Protein AF-A0A9D5VUE2-F1 (afdb_monomer)

Mean predicted aligned error: 7.18 Å

Solvent-accessible surface area (backbone atoms only — not comparable to full-atom values): 4962 Å² total; per-residue (Å²): 122,74,68,66,61,52,54,57,50,51,60,73,71,47,56,67,70,30,76,45,82,47,73,50,47,30,15,59,70,42,76,52,89,92,80,54,61,32,35,9,92,73,53,39,62,65,61,54,58,82,44,44,78,77,48,75,50,60,89,85,48,74,82,67,40,40,78,77,48,78,45,68,38,36,36,36,30,31,38,74,59,78,131

pLDDT: mean 78.67, std 13.54, range [39.19, 94.0]

Sequence (83 aa):
MATFKKIKVVVGILKPNGYLFLQIPCGLDYICWNSHRIYGPIRLPLLIKGWEVVDVLGPVSLMEDFTKKQFEPIFILKNIHEF

Foldseek 3Di:
DPLLVVLVVVLVVADAFGKDWDWFKAAAFDDDPPDHTHDYPPRPCSNLPQWDFPDKAWPDDNVVRNHPDITIIITITTHNDDD

Radius of gyration: 13.14 Å; Cα contacts (8 Å, |Δi|>4): 138; chains: 1; bounding box: 23×28×37 Å

Nearest PDB structures (foldseek):
  4dq0-assembly4_D  TM=5.712E-01  e=1.330E-01  Escherichia coli O157:H7 str. Sakai
  4dq0-assembly1_A  TM=5.275E-01  e=7.622E-02  Escherichia coli O157:H7 str. Sakai
  8har-assembly1_B  TM=6.326E-01  e=2.973E-01  Streptomyces sp. KO-3988
  2xva-assembly3_C  TM=5.461E-01  e=1.812E-01  Escherichia coli str. K-12 substr. MG1655
  6mro-assembly1_A  TM=6.288E-01  e=8.002E-01  Methanosarcina acetivorans C2A

Structure (mmCIF, N/CA/C/O backbone):
data_AF-A0A9D5VUE2-F1
#
_entry.id   AF-A0A9D5VUE2-F1
#
loop_
_atom_site.group_PDB
_atom_site.id
_atom_site.type_symbol
_atom_site.label_atom_id
_atom_site.label_alt_id
_atom_site.label_comp_id
_atom_site.label_asym_id
_atom_site.label_entity_id
_atom_site.label_seq_id
_atom_site.pdbx_PDB_ins_code
_atom_site.Cartn_x
_atom_site.Cartn_y
_atom_site.Cartn_z
_atom_site.occupancy
_atom_site.B_iso_or_equiv
_atom_site.auth_seq_id
_atom_site.auth_comp_id
_atom_site.auth_asym_id
_atom_site.auth_atom_id
_atom_site.pdbx_PDB_model_num
ATOM 1 N N . MET A 1 1 ? 9.387 12.123 2.460 1.00 42.78 1 MET A N 1
ATOM 2 C CA . MET A 1 1 ? 8.904 12.341 3.846 1.00 42.78 1 MET A CA 1
ATOM 3 C C . MET A 1 1 ? 7.428 12.775 3.958 1.00 42.78 1 MET A C 1
ATOM 5 O O . MET A 1 1 ? 6.788 12.384 4.921 1.00 42.78 1 MET A O 1
ATOM 9 N N . ALA A 1 2 ? 6.835 13.504 2.997 1.00 39.19 2 ALA A N 1
ATOM 10 C CA . ALA A 1 2 ? 5.484 14.084 3.156 1.00 39.19 2 ALA A CA 1
ATOM 11 C C . ALA A 1 2 ? 4.268 13.116 3.121 1.00 39.19 2 ALA A C 1
ATOM 13 O O . ALA A 1 2 ? 3.253 13.419 3.739 1.00 39.19 2 ALA A O 1
ATOM 14 N N . THR A 1 3 ? 4.329 11.958 2.443 1.00 49.44 3 THR A N 1
ATOM 15 C CA . THR A 1 3 ? 3.131 11.082 2.309 1.00 49.44 3 THR A CA 1
ATOM 16 C C . THR A 1 3 ? 2.922 10.147 3.500 1.00 49.44 3 THR A C 1
ATOM 18 O O . THR A 1 3 ? 1.789 9.957 3.924 1.00 49.44 3 THR A O 1
ATOM 21 N N . PHE A 1 4 ? 4.001 9.655 4.121 1.00 51.50 4 PHE A N 1
ATOM 22 C CA . PHE A 1 4 ? 3.912 8.829 5.335 1.00 51.50 4 PHE A CA 1
ATOM 23 C C . PHE A 1 4 ? 3.291 9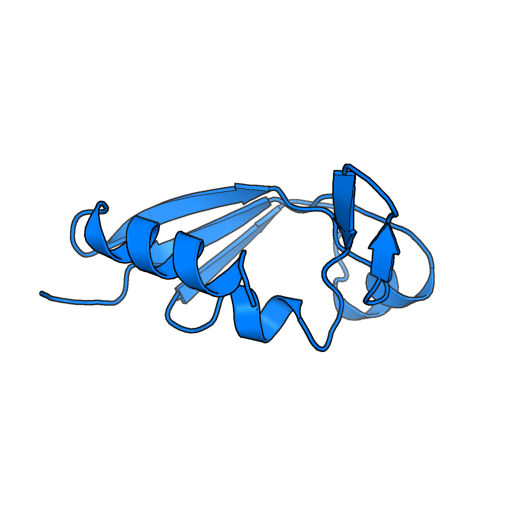.581 6.518 1.00 51.50 4 PHE A C 1
ATOM 25 O O . PHE A 1 4 ? 2.618 8.988 7.353 1.00 51.50 4 PHE A O 1
ATOM 32 N N . LYS A 1 5 ? 3.482 10.906 6.581 1.00 53.66 5 LYS A N 1
ATOM 33 C CA . LYS A 1 5 ? 2.885 11.737 7.631 1.00 53.66 5 LYS A CA 1
ATOM 34 C C . LYS A 1 5 ? 1.358 11.807 7.507 1.00 53.66 5 LYS A C 1
ATOM 36 O O . LYS A 1 5 ? 0.688 11.867 8.528 1.00 53.66 5 LYS A O 1
ATOM 41 N N . LYS A 1 6 ? 0.806 11.763 6.286 1.00 57.84 6 LYS A N 1
ATOM 42 C CA . LYS A 1 6 ? -0.641 11.903 6.047 1.00 57.84 6 LYS A CA 1
ATOM 43 C C . LYS A 1 6 ? -1.431 10.618 6.310 1.00 57.84 6 LYS A C 1
ATOM 45 O O . LYS A 1 6 ? -2.537 10.716 6.822 1.00 57.84 6 LYS A O 1
ATOM 50 N N . ILE A 1 7 ? -0.875 9.429 6.062 1.00 64.88 7 ILE A N 1
ATOM 51 C CA . ILE A 1 7 ? -1.610 8.180 6.347 1.00 64.88 7 ILE A CA 1
ATOM 52 C C . ILE A 1 7 ? -1.806 7.948 7.854 1.00 64.88 7 ILE A C 1
ATOM 54 O O . ILE A 1 7 ? -2.847 7.459 8.273 1.00 64.88 7 ILE A O 1
ATOM 58 N N . LYS A 1 8 ? -0.865 8.421 8.685 1.00 64.81 8 LYS A N 1
ATOM 59 C CA . LYS A 1 8 ? -1.024 8.442 10.148 1.00 64.81 8 LYS A CA 1
ATOM 60 C C . LYS A 1 8 ? -2.152 9.366 10.619 1.00 64.81 8 LYS A C 1
ATOM 62 O O . LYS A 1 8 ? -2.749 9.107 11.653 1.00 64.81 8 LYS A O 1
ATOM 67 N N . VAL A 1 9 ? -2.458 10.423 9.864 1.00 64.69 9 VAL A N 1
ATOM 68 C CA . VAL A 1 9 ? -3.611 11.290 10.158 1.00 64.69 9 VAL A CA 1
ATOM 69 C C . VAL A 1 9 ? -4.917 10.546 9.881 1.00 64.69 9 VAL A C 1
ATOM 71 O O . VAL A 1 9 ? -5.856 10.674 10.655 1.00 64.69 9 VAL A O 1
ATOM 74 N N . VAL A 1 10 ? -4.965 9.720 8.831 1.00 69.56 10 VAL A N 1
ATOM 75 C CA . VAL A 1 10 ? -6.150 8.912 8.499 1.00 69.56 10 VAL A CA 1
ATOM 76 C C . VAL A 1 10 ? -6.452 7.883 9.593 1.00 69.56 10 VAL A C 1
ATOM 78 O O . VAL A 1 10 ? -7.613 7.738 9.966 1.00 69.56 10 VAL A O 1
ATOM 81 N N . VAL A 1 11 ? -5.422 7.256 10.180 1.00 68.44 11 VAL A N 1
ATOM 82 C CA . VAL A 1 11 ? -5.572 6.406 11.383 1.00 68.44 11 VAL A CA 1
ATOM 83 C C . VAL A 1 11 ? -6.270 7.170 12.513 1.00 68.44 11 VAL A C 1
ATOM 85 O O . VAL A 1 11 ? -7.180 6.639 13.133 1.00 68.44 11 VAL A O 1
ATOM 88 N N . GLY A 1 12 ? -5.878 8.427 12.745 1.00 68.69 12 GLY A N 1
ATOM 89 C CA . GLY A 1 12 ? -6.443 9.287 13.789 1.00 68.69 12 GLY A CA 1
ATOM 90 C C . GLY A 1 12 ? -7.908 9.694 13.579 1.00 68.69 12 GLY A C 1
ATOM 91 O O . GLY A 1 12 ? -8.576 10.067 14.537 1.00 68.69 12 GLY A O 1
ATOM 92 N N . ILE A 1 13 ? -8.404 9.657 12.338 1.00 79.81 13 ILE A N 1
ATOM 93 C CA . ILE A 1 13 ? -9.776 10.063 11.981 1.00 79.81 13 ILE A CA 1
ATOM 94 C C . ILE A 1 13 ? -10.735 8.865 12.000 1.00 79.81 13 ILE A C 1
ATOM 96 O O . ILE A 1 13 ? -11.929 9.020 12.260 1.00 79.81 13 ILE A O 1
ATOM 100 N N . LEU A 1 14 ? -10.235 7.666 11.698 1.00 82.94 14 LEU A N 1
ATOM 101 C CA . LEU A 1 14 ? -11.053 6.460 11.641 1.00 82.94 14 LEU A CA 1
ATOM 102 C C . LEU A 1 14 ? -11.353 5.928 13.039 1.00 82.94 14 LEU A C 1
ATOM 104 O O . LEU A 1 14 ? -10.479 5.850 13.898 1.00 82.94 14 LEU A O 1
ATOM 108 N N . LYS A 1 15 ? -12.597 5.483 13.237 1.00 84.00 15 LYS A N 1
ATOM 109 C CA . LYS A 1 15 ? -12.979 4.729 14.436 1.00 84.00 15 LYS A CA 1
ATOM 110 C C . LYS A 1 15 ? -12.108 3.466 14.568 1.00 84.00 15 LYS A C 1
ATOM 112 O O . LYS A 1 15 ? -11.654 2.942 13.541 1.00 84.00 15 LYS A O 1
ATOM 117 N N . PRO A 1 16 ? -11.915 2.940 15.792 1.00 83.62 16 PRO A N 1
ATO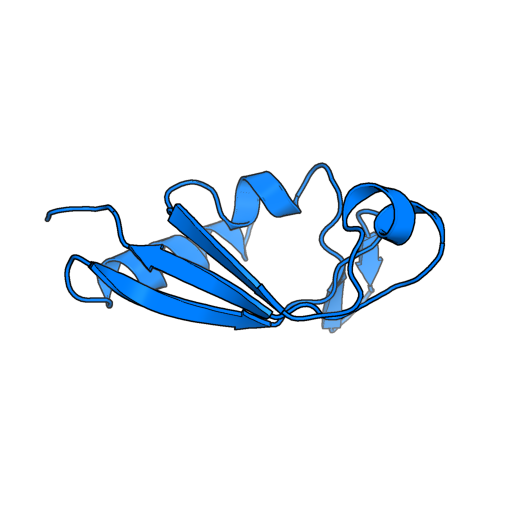M 118 C CA . PRO A 1 16 ? -11.324 1.618 15.985 1.00 83.62 16 PRO A CA 1
ATOM 119 C C . PRO A 1 16 ? -12.024 0.581 15.102 1.00 83.62 16 PRO A C 1
ATOM 121 O O . PRO A 1 16 ? -13.247 0.631 14.947 1.00 83.62 16 PRO A O 1
ATOM 124 N N . ASN A 1 17 ? -11.259 -0.332 14.498 1.00 87.19 17 ASN A N 1
ATOM 125 C CA . ASN A 1 17 ? -11.745 -1.323 13.529 1.00 87.19 17 ASN A CA 1
ATOM 126 C C . ASN A 1 17 ? -12.353 -0.745 12.234 1.00 87.19 17 ASN A C 1
ATOM 128 O O . ASN A 1 17 ? -12.962 -1.484 11.461 1.00 87.19 17 ASN A O 1
ATOM 132 N N . GLY A 1 18 ? -12.196 0.556 11.976 1.00 88.88 18 GLY A N 1
ATOM 133 C CA . GLY A 1 18 ? -12.619 1.187 10.731 1.00 88.88 18 GLY A CA 1
ATOM 134 C C . GLY A 1 18 ? -11.819 0.689 9.527 1.00 88.88 18 GLY A C 1
ATOM 135 O O . GLY A 1 18 ? -10.633 0.370 9.643 1.00 88.88 18 GLY A O 1
ATOM 136 N N . TYR A 1 1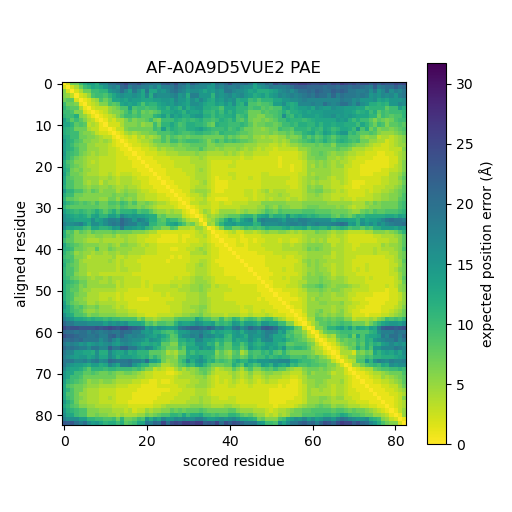9 ? -12.471 0.660 8.367 1.00 91.31 19 TYR A N 1
ATOM 137 C CA . TYR A 1 19 ? -11.862 0.242 7.106 1.00 91.31 19 TYR A CA 1
ATOM 138 C C . TYR A 1 19 ? -11.447 1.447 6.262 1.00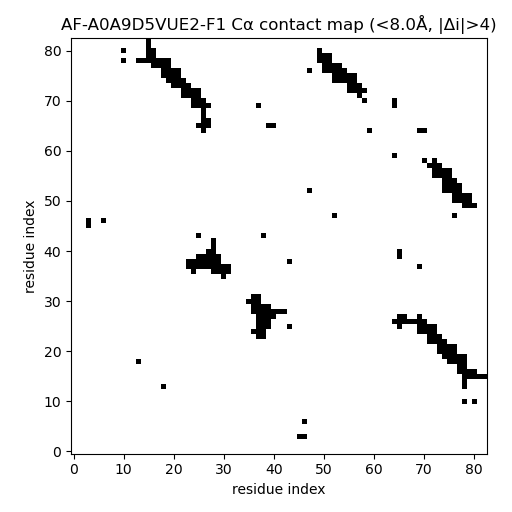 91.31 19 TYR A C 1
ATOM 140 O O . TYR A 1 19 ? -12.156 2.452 6.188 1.00 91.31 19 TYR A O 1
ATOM 148 N N . LEU A 1 20 ? -10.307 1.314 5.593 1.00 90.62 20 LEU A N 1
ATOM 149 C CA . LEU A 1 20 ? -9.775 2.237 4.606 1.00 90.62 20 LEU A CA 1
ATOM 150 C C . LEU A 1 20 ? -9.595 1.488 3.284 1.00 90.62 20 LEU A C 1
ATOM 152 O O . LEU A 1 20 ? -8.830 0.531 3.202 1.00 90.62 20 LEU A O 1
ATOM 156 N N . PHE A 1 21 ? -10.266 1.970 2.244 1.00 92.00 21 PHE A N 1
ATOM 157 C CA . PHE A 1 21 ? -10.072 1.509 0.874 1.00 92.00 21 PHE A CA 1
ATOM 158 C C . PHE A 1 21 ? -9.051 2.427 0.203 1.00 92.00 21 PHE A C 1
ATOM 160 O O . PHE A 1 21 ? -9.318 3.613 0.000 1.00 92.00 21 PHE A O 1
ATOM 167 N N . LEU A 1 22 ? -7.862 1.902 -0.086 1.00 90.38 22 LEU A N 1
ATOM 168 C CA . LEU A 1 22 ? -6.733 2.670 -0.602 1.00 90.38 22 LEU A CA 1
ATOM 169 C C . LEU A 1 22 ? -6.351 2.183 -2.002 1.00 90.38 22 LEU A C 1
ATOM 171 O O . LEU A 1 22 ? -5.744 1.126 -2.143 1.00 90.38 2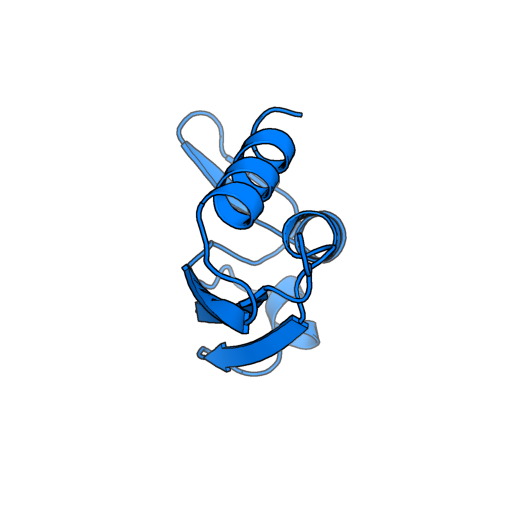2 LEU A O 1
ATOM 175 N N . GLN A 1 23 ? -6.649 2.989 -3.020 1.00 90.44 23 GLN A N 1
ATOM 176 C CA . GLN A 1 23 ? -6.162 2.781 -4.384 1.00 90.44 23 GLN A CA 1
ATOM 177 C C . GLN A 1 23 ? -4.924 3.646 -4.632 1.00 90.44 23 GLN A C 1
ATOM 179 O O . GLN A 1 23 ? -4.967 4.867 -4.459 1.00 90.44 23 GLN A O 1
ATOM 184 N N . ILE A 1 24 ? -3.812 3.020 -5.014 1.00 88.06 24 ILE A N 1
ATOM 185 C CA . ILE A 1 24 ? -2.537 3.696 -5.293 1.00 88.06 24 ILE A CA 1
ATOM 186 C C . ILE A 1 24 ? -1.800 3.006 -6.445 1.00 88.06 24 ILE A C 1
ATOM 188 O O . ILE A 1 24 ? -1.944 1.801 -6.606 1.00 88.06 24 ILE A O 1
ATOM 192 N N . PRO A 1 25 ? -0.962 3.720 -7.213 1.00 88.81 25 PRO A N 1
ATOM 193 C CA . PRO A 1 25 ? -0.141 3.088 -8.237 1.00 88.81 25 PRO A CA 1
ATOM 194 C C . PRO A 1 25 ? 1.004 2.276 -7.613 1.00 88.81 25 PRO A C 1
ATOM 196 O O . PRO A 1 25 ? 1.810 2.788 -6.827 1.00 88.81 25 PRO A O 1
ATOM 199 N N . CYS A 1 26 ? 1.088 1.010 -8.004 1.00 88.25 26 CYS A N 1
ATOM 200 C CA . CYS A 1 26 ? 2.086 0.025 -7.613 1.00 88.25 26 CYS A CA 1
ATOM 201 C C . CYS A 1 26 ? 2.929 -0.417 -8.818 1.00 88.25 26 CYS A C 1
ATOM 203 O O . CYS A 1 26 ? 2.483 -0.400 -9.965 1.00 88.25 26 CYS A O 1
ATOM 205 N N . GLY A 1 27 ? 4.187 -0.763 -8.558 1.00 87.31 27 GLY A N 1
ATOM 206 C CA . GLY A 1 27 ? 5.197 -1.069 -9.577 1.00 87.31 27 GLY A CA 1
ATOM 207 C C . GLY A 1 27 ? 6.598 -0.905 -8.990 1.00 87.31 27 GLY A C 1
ATOM 208 O O . GLY A 1 27 ? 6.741 -0.853 -7.775 1.00 87.31 27 GLY A O 1
ATOM 209 N N . LEU A 1 28 ? 7.644 -0.784 -9.806 1.00 87.75 28 LEU A N 1
ATOM 210 C CA . LEU A 1 28 ? 8.971 -0.447 -9.274 1.00 87.75 28 LEU A CA 1
ATOM 211 C C . LEU A 1 28 ? 8.947 0.912 -8.557 1.00 87.75 28 LEU A C 1
ATOM 213 O O . LEU A 1 28 ? 8.320 1.865 -9.022 1.00 87.75 28 LEU A O 1
ATOM 217 N N . ASP A 1 29 ? 9.648 1.000 -7.425 1.00 88.19 29 ASP A N 1
ATOM 218 C CA . ASP A 1 29 ? 9.693 2.205 -6.599 1.00 88.19 29 ASP A CA 1
ATOM 219 C C . ASP A 1 29 ? 10.209 3.413 -7.390 1.00 88.19 29 ASP A C 1
ATOM 221 O O . ASP A 1 29 ? 11.409 3.583 -7.603 1.00 88.19 29 ASP A O 1
ATOM 225 N N . TYR A 1 30 ? 9.305 4.319 -7.756 1.00 87.19 30 TYR A N 1
ATOM 226 C CA . TYR A 1 30 ? 9.633 5.444 -8.625 1.00 87.19 30 TYR A CA 1
ATOM 227 C C . TYR A 1 30 ? 8.906 6.721 -8.197 1.00 87.19 30 TYR A C 1
ATOM 229 O O . TYR A 1 30 ? 7.815 6.693 -7.622 1.00 87.19 30 TYR A O 1
ATOM 237 N N . ILE A 1 31 ? 9.551 7.863 -8.426 1.00 86.31 31 ILE A N 1
ATOM 238 C CA . ILE A 1 31 ? 8.954 9.182 -8.217 1.00 86.31 31 ILE A CA 1
ATOM 239 C C . ILE A 1 31 ? 8.787 9.801 -9.596 1.00 86.31 31 ILE A C 1
ATOM 241 O O . ILE A 1 31 ? 9.774 10.176 -10.223 1.00 86.31 31 ILE A O 1
ATOM 245 N N . CYS A 1 32 ? 7.541 9.926 -10.046 1.00 81.69 32 CYS A N 1
ATOM 246 C CA . CYS A 1 32 ? 7.231 10.651 -11.266 1.00 81.69 32 CYS A CA 1
ATOM 247 C C . CYS A 1 32 ? 7.335 12.147 -10.972 1.00 81.69 32 CYS A C 1
ATOM 249 O O . CYS A 1 32 ? 6.708 12.650 -10.031 1.00 81.69 32 CYS A O 1
ATOM 251 N N . TRP A 1 33 ? 8.139 12.863 -11.758 1.00 68.19 33 TRP A N 1
ATOM 252 C CA . TRP A 1 33 ? 8.274 14.310 -11.618 1.00 68.19 33 TRP A CA 1
ATOM 253 C C . TRP A 1 33 ? 6.887 14.971 -11.781 1.00 68.19 33 TRP A C 1
ATOM 255 O O . TRP A 1 33 ? 6.181 14.699 -12.748 1.00 68.19 33 TRP A O 1
ATOM 265 N N . ASN A 1 34 ? 6.486 15.796 -10.805 1.00 61.09 34 ASN A N 1
ATOM 266 C CA . ASN A 1 34 ? 5.249 16.601 -10.757 1.00 61.09 34 ASN A CA 1
ATOM 267 C C . ASN A 1 34 ? 3.859 15.950 -10.530 1.00 61.09 34 ASN A C 1
ATOM 269 O O . ASN A 1 34 ? 2.873 16.674 -10.662 1.00 61.09 34 ASN A O 1
ATOM 273 N N . SER A 1 35 ? 3.684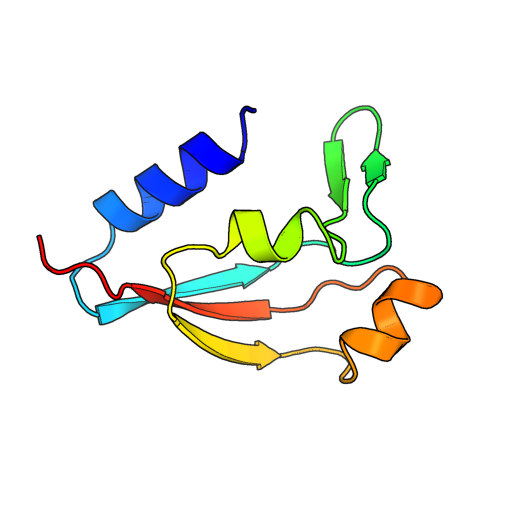 14.682 -10.114 1.00 64.56 35 SER A N 1
ATOM 274 C CA . SER 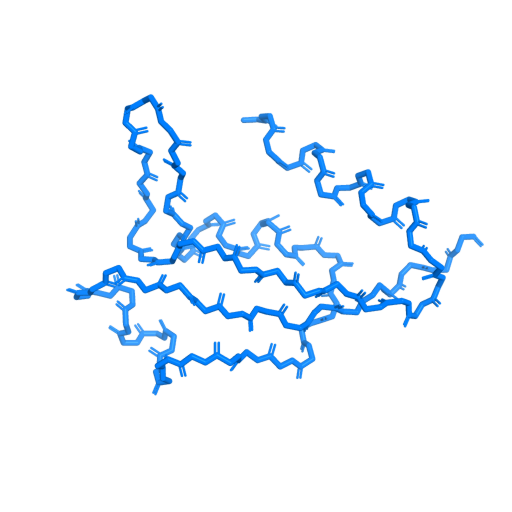A 1 35 ? 2.313 14.268 -9.700 1.00 64.56 35 SER A CA 1
ATOM 275 C C . SER A 1 35 ? 2.156 13.058 -8.779 1.00 64.56 35 SER A C 1
ATOM 277 O O . SER A 1 35 ? 1.429 13.155 -7.792 1.00 64.56 35 SER A O 1
ATOM 279 N N . HIS A 1 36 ? 2.812 11.924 -9.041 1.00 74.56 36 HIS A N 1
ATOM 280 C CA . HIS A 1 36 ? 2.523 10.685 -8.304 1.00 74.56 36 HIS A CA 1
ATOM 281 C C . HIS A 1 36 ? 3.779 9.871 -7.974 1.00 74.56 36 HIS A C 1
ATOM 283 O O . HIS A 1 36 ? 4.838 10.015 -8.585 1.00 74.56 36 HIS A O 1
ATOM 289 N N . ARG A 1 37 ? 3.670 9.035 -6.938 1.00 86.62 37 ARG A N 1
ATOM 290 C CA . ARG A 1 37 ? 4.695 8.053 -6.573 1.00 86.62 37 ARG A CA 1
ATOM 291 C C . ARG A 1 37 ? 4.169 6.681 -6.899 1.00 86.62 37 ARG A C 1
ATOM 293 O O . ARG A 1 37 ? 3.043 6.391 -6.523 1.00 86.62 37 ARG A O 1
ATOM 300 N N . ILE A 1 38 ? 5.012 5.864 -7.502 1.00 88.50 38 ILE A N 1
ATOM 301 C CA . ILE A 1 38 ? 4.746 4.447 -7.689 1.00 88.50 38 ILE A CA 1
ATOM 302 C C . ILE A 1 38 ? 5.339 3.729 -6.480 1.00 88.50 38 ILE A C 1
ATOM 304 O O . ILE A 1 38 ? 6.515 3.920 -6.142 1.00 88.50 38 ILE A O 1
ATOM 308 N N . TYR A 1 39 ? 4.494 2.978 -5.785 1.00 89.12 39 TYR A N 1
ATOM 309 C CA . TYR A 1 39 ? 4.853 2.258 -4.573 1.00 89.12 39 TYR A CA 1
ATOM 310 C C . TYR A 1 39 ? 5.304 0.852 -4.930 1.00 89.12 39 TYR A C 1
ATOM 312 O O . TYR A 1 39 ? 4.498 0.020 -5.347 1.00 89.12 39 TYR A O 1
ATOM 320 N N . GLY A 1 40 ? 6.595 0.604 -4.750 1.00 88.00 40 GLY A N 1
ATOM 321 C CA . GLY A 1 40 ? 7.183 -0.703 -4.967 1.00 88.00 40 GLY A CA 1
ATOM 322 C C . GLY A 1 40 ? 7.482 -1.453 -3.682 1.00 88.00 40 GLY A C 1
ATOM 323 O O . GLY A 1 40 ? 7.024 -1.054 -2.604 1.00 88.00 40 GLY A O 1
ATOM 324 N N . PRO A 1 41 ? 8.258 -2.544 -3.789 1.00 86.50 41 PRO A N 1
ATOM 325 C CA . PRO A 1 41 ? 8.538 -3.451 -2.681 1.00 86.50 41 PRO A CA 1
ATOM 326 C C . PRO A 1 41 ? 9.123 -2.772 -1.437 1.00 86.50 41 PRO A C 1
ATOM 328 O O . PRO A 1 41 ? 8.965 -3.289 -0.335 1.00 86.50 41 PRO A O 1
ATOM 331 N N . ILE A 1 42 ? 9.779 -1.615 -1.577 1.00 88.62 42 ILE A N 1
ATOM 332 C CA . ILE A 1 42 ? 10.390 -0.896 -0.454 1.00 88.62 42 ILE A CA 1
ATOM 333 C C . ILE A 1 42 ? 9.399 0.102 0.156 1.00 88.62 42 ILE A C 1
ATOM 335 O O . ILE A 1 42 ? 9.246 0.155 1.378 1.00 88.62 42 ILE A O 1
ATOM 339 N N . ARG A 1 43 ? 8.715 0.927 -0.651 1.00 88.25 43 ARG A N 1
ATOM 340 C CA . ARG A 1 43 ? 7.841 1.988 -0.107 1.00 88.25 43 ARG A CA 1
ATOM 341 C C . ARG A 1 43 ? 6.446 1.506 0.243 1.00 88.25 43 ARG A C 1
ATOM 343 O O . ARG A 1 43 ? 5.846 2.103 1.138 1.00 88.25 43 ARG A O 1
ATOM 350 N N . LEU A 1 44 ? 5.927 0.484 -0.437 1.00 89.25 44 LEU A N 1
ATOM 351 C CA . LEU A 1 44 ? 4.587 -0.032 -0.179 1.00 89.25 44 LEU A CA 1
ATOM 352 C C . LEU A 1 44 ? 4.455 -0.539 1.267 1.00 89.25 44 LEU A C 1
ATOM 354 O O . LEU A 1 44 ? 3.595 -0.002 1.965 1.00 89.25 44 LEU A O 1
ATOM 358 N N . PRO A 1 45 ? 5.329 -1.427 1.792 1.00 88.62 45 PRO A N 1
ATOM 359 C CA . PRO A 1 45 ? 5.212 -1.896 3.176 1.00 88.62 45 PRO A CA 1
ATOM 360 C C . PRO A 1 45 ? 5.320 -0.767 4.204 1.00 88.62 45 PRO A C 1
ATOM 362 O O . PRO A 1 45 ? 4.665 -0.795 5.240 1.00 88.62 45 PRO A O 1
ATOM 365 N N . LEU A 1 46 ? 6.120 0.265 3.912 1.00 88.62 46 LEU A N 1
ATOM 366 C CA . LEU A 1 46 ? 6.240 1.441 4.775 1.00 88.62 46 LEU A CA 1
ATOM 367 C C . LEU A 1 46 ? 4.965 2.293 4.783 1.00 88.62 46 LEU A C 1
ATOM 369 O O . LEU A 1 46 ? 4.698 2.969 5.776 1.00 88.62 46 LEU A O 1
ATOM 373 N N . LEU A 1 47 ? 4.207 2.310 3.681 1.00 87.25 47 LEU A N 1
ATOM 374 C CA . LEU A 1 47 ? 2.978 3.089 3.557 1.00 87.25 47 LEU A CA 1
ATOM 375 C C . LEU A 1 47 ? 1.859 2.460 4.385 1.00 87.25 47 LEU A C 1
ATOM 377 O O . LEU A 1 47 ? 1.201 3.166 5.139 1.00 87.25 47 LEU A O 1
ATOM 381 N N . ILE A 1 48 ? 1.680 1.146 4.260 1.00 88.31 48 ILE A N 1
ATOM 382 C CA . ILE A 1 48 ? 0.612 0.393 4.933 1.00 88.31 48 ILE A CA 1
ATOM 383 C C . ILE A 1 48 ? 1.008 -0.090 6.337 1.00 88.31 48 ILE A C 1
ATOM 385 O O . ILE A 1 48 ? 0.235 -0.772 7.004 1.00 88.31 48 ILE A O 1
ATOM 389 N N . LYS A 1 49 ? 2.201 0.271 6.824 1.00 86.38 49 LYS A N 1
ATOM 390 C CA . LYS A 1 49 ? 2.657 -0.086 8.171 1.00 86.38 49 LYS A CA 1
ATOM 391 C C . LYS A 1 49 ? 1.683 0.436 9.234 1.00 86.38 49 LYS A C 1
ATOM 393 O O . LYS A 1 49 ? 1.405 1.633 9.278 1.00 86.38 49 LYS A O 1
ATOM 398 N N . GLY A 1 50 ? 1.258 -0.449 10.135 1.00 82.94 50 GLY A N 1
ATOM 399 C CA . GLY A 1 50 ? 0.290 -0.136 11.197 1.00 82.94 50 GLY A CA 1
ATOM 400 C C . GLY A 1 50 ? -1.169 -0.374 10.800 1.00 82.94 50 GLY A C 1
ATOM 401 O O . GLY A 1 50 ? -2.061 -0.074 11.581 1.00 82.94 50 GLY A O 1
ATOM 402 N N . TRP A 1 51 ? -1.409 -0.926 9.613 1.00 88.62 51 TRP A N 1
ATOM 403 C CA . TRP A 1 51 ? -2.715 -1.406 9.181 1.00 88.62 51 TRP A CA 1
ATOM 404 C C . TRP A 1 51 ? -2.699 -2.926 9.061 1.00 88.62 51 TRP A C 1
ATOM 406 O O . TRP A 1 51 ? -1.676 -3.517 8.708 1.00 88.62 51 TRP A O 1
ATOM 416 N N . GLU A 1 52 ? -3.844 -3.548 9.304 1.00 91.94 52 GLU A N 1
ATOM 417 C CA . GLU A 1 52 ? -4.097 -4.922 8.881 1.00 91.94 52 GLU A CA 1
ATOM 418 C C . GLU A 1 52 ? -4.540 -4.900 7.413 1.00 91.94 52 GLU A C 1
ATOM 420 O O . GLU A 1 52 ? -5.497 -4.206 7.066 1.00 91.94 52 GLU A O 1
ATOM 425 N N . VAL A 1 53 ? -3.831 -5.620 6.539 1.00 91.12 53 VAL A N 1
ATOM 426 C CA . VAL A 1 53 ? -4.249 -5.805 5.142 1.00 91.12 53 VAL A CA 1
ATOM 427 C C . VAL A 1 53 ? -5.261 -6.938 5.114 1.00 91.12 53 VAL A C 1
ATOM 429 O O . VAL A 1 53 ? -4.894 -8.095 5.296 1.00 91.12 53 VAL A O 1
ATOM 432 N N . VAL A 1 54 ? -6.526 -6.591 4.911 1.00 94.00 54 VAL A N 1
ATOM 433 C CA . VAL A 1 54 ? -7.634 -7.549 4.897 1.00 94.00 54 VAL A CA 1
ATOM 434 C C . VAL A 1 54 ? -7.747 -8.211 3.532 1.00 94.00 54 VAL A C 1
ATOM 436 O O . VAL A 1 54 ? -7.937 -9.419 3.450 1.00 94.00 54 VAL A O 1
ATOM 439 N N . ASP A 1 55 ? -7.618 -7.421 2.466 1.00 91.50 55 ASP A N 1
ATOM 440 C CA . ASP A 1 55 ? -7.697 -7.911 1.093 1.00 91.50 55 ASP A CA 1
ATOM 441 C C . ASP A 1 55 ? -6.995 -6.953 0.118 1.00 91.50 55 ASP A C 1
ATOM 443 O O . ASP A 1 55 ? -6.746 -5.780 0.436 1.00 91.50 55 ASP A O 1
ATOM 447 N N . VAL A 1 56 ? -6.692 -7.446 -1.082 1.00 88.88 56 VAL A N 1
ATOM 448 C CA . VAL A 1 56 ? -6.151 -6.668 -2.197 1.00 88.88 56 VAL A CA 1
ATOM 449 C C . VAL A 1 56 ? -6.893 -7.039 -3.475 1.00 88.88 56 VAL A C 1
ATOM 451 O O . VAL A 1 56 ? -6.753 -8.143 -3.995 1.00 88.88 56 VAL A O 1
ATOM 454 N N . LEU A 1 57 ? -7.639 -6.083 -4.022 1.00 88.44 57 LEU A N 1
ATOM 455 C CA . LEU A 1 57 ? -8.372 -6.254 -5.273 1.00 88.44 57 LEU A CA 1
ATOM 456 C C . LEU A 1 57 ? -7.552 -5.686 -6.438 1.00 88.44 57 LEU A C 1
ATOM 458 O O . LEU A 1 57 ? -7.070 -4.555 -6.368 1.00 88.44 57 LEU A O 1
ATOM 462 N N . GLY A 1 58 ? -7.402 -6.446 -7.523 1.00 79.19 58 GLY A N 1
ATOM 463 C CA . GLY A 1 58 ? -6.630 -6.030 -8.699 1.00 79.19 58 GLY A CA 1
ATOM 464 C C . GLY A 1 58 ? -6.018 -7.215 -9.451 1.00 79.19 58 GLY A C 1
ATOM 465 O O . GLY A 1 58 ? -6.333 -8.355 -9.125 1.00 79.19 58 GLY A O 1
ATOM 466 N N . PRO A 1 59 ? -5.170 -6.978 -10.470 1.00 66.44 59 PRO A N 1
ATOM 467 C CA . PRO A 1 59 ? -4.435 -8.053 -11.135 1.00 66.44 59 PRO A CA 1
ATOM 468 C C . PRO A 1 59 ? -3.547 -8.771 -10.106 1.00 66.44 59 PRO A C 1
ATOM 470 O O . PRO A 1 59 ? -2.787 -8.127 -9.386 1.00 66.44 59 PRO A O 1
ATOM 473 N N . VAL A 1 60 ? -3.731 -10.088 -9.970 1.00 60.16 60 VAL A N 1
ATOM 474 C CA . VAL A 1 60 ? -3.154 -10.888 -8.881 1.00 60.16 60 VAL A CA 1
ATOM 475 C C . VAL A 1 60 ? -1.958 -11.692 -9.387 1.00 60.16 60 VAL A C 1
ATOM 477 O O . VAL A 1 60 ? -2.104 -12.833 -9.814 1.00 60.16 60 VAL A O 1
ATOM 480 N N . SER A 1 61 ? -0.759 -11.128 -9.259 1.00 62.62 61 SER A N 1
ATOM 481 C CA . SER A 1 61 ? 0.256 -11.640 -8.335 1.00 62.62 61 SER A CA 1
ATOM 482 C C . SER A 1 61 ? 1.224 -10.505 -7.969 1.00 62.62 61 SER A C 1
ATOM 484 O O . SER A 1 61 ? 2.144 -10.166 -8.708 1.00 62.62 61 SER A O 1
ATOM 486 N N . LEU A 1 62 ? 1.035 -9.904 -6.785 1.00 62.50 62 LEU A N 1
ATOM 487 C CA . LEU A 1 62 ? 1.789 -8.715 -6.352 1.00 62.50 62 LEU A CA 1
ATOM 488 C C . LEU A 1 62 ? 3.304 -8.855 -6.574 1.00 62.50 62 LEU A C 1
ATOM 490 O O . LEU A 1 62 ? 3.943 -7.911 -7.023 1.00 62.50 62 LEU A O 1
ATOM 494 N N . MET A 1 63 ? 3.872 -10.035 -6.299 1.00 57.78 63 MET A N 1
ATOM 495 C CA . MET A 1 63 ? 5.303 -10.283 -6.487 1.00 57.78 63 MET A CA 1
ATOM 496 C C . MET A 1 63 ? 5.747 -10.345 -7.954 1.00 57.78 63 MET A C 1
ATOM 498 O O . MET A 1 63 ? 6.829 -9.842 -8.255 1.00 57.78 63 MET A O 1
ATOM 502 N N . GLU A 1 64 ? 4.961 -10.922 -8.868 1.00 60.72 64 GLU A N 1
ATOM 503 C CA . GLU A 1 64 ? 5.347 -10.973 -10.285 1.00 60.72 64 GLU A CA 1
ATOM 504 C C . GLU A 1 64 ? 5.087 -9.622 -10.970 1.00 60.72 64 GLU A C 1
ATOM 506 O O . GLU A 1 64 ? 5.871 -9.187 -11.820 1.00 60.72 64 GLU A O 1
ATOM 511 N N . ASP A 1 65 ? 4.050 -8.902 -10.537 1.00 65.25 65 ASP A N 1
ATOM 512 C CA . ASP A 1 65 ? 3.574 -7.675 -11.177 1.00 65.25 65 ASP A CA 1
ATOM 513 C C . ASP A 1 65 ? 4.521 -6.481 -10.985 1.00 65.25 65 ASP A C 1
ATOM 515 O O . ASP A 1 65 ? 4.699 -5.682 -11.913 1.00 65.25 65 ASP A O 1
ATOM 519 N N . PHE A 1 66 ? 5.233 -6.395 -9.850 1.00 69.44 66 PHE A N 1
ATOM 520 C CA . PHE A 1 66 ? 6.227 -5.334 -9.624 1.00 69.44 66 PHE A CA 1
ATOM 521 C C . PHE A 1 66 ? 7.337 -5.303 -10.683 1.00 69.44 66 PHE A C 1
ATOM 523 O O . PHE A 1 66 ? 7.973 -4.265 -10.858 1.00 69.44 66 PHE A O 1
ATOM 530 N N . THR A 1 67 ? 7.588 -6.414 -11.381 1.00 65.94 67 THR A N 1
ATOM 531 C CA . THR A 1 67 ? 8.718 -6.539 -12.312 1.00 65.94 67 THR A CA 1
ATOM 532 C C . THR A 1 67 ? 8.437 -6.007 -13.717 1.00 65.94 67 THR A C 1
ATOM 534 O O . THR A 1 67 ? 9.388 -5.712 -14.441 1.00 65.94 67 THR A O 1
ATOM 537 N N . LYS A 1 68 ? 7.167 -5.887 -14.136 1.00 61.31 68 LYS A N 1
ATOM 538 C CA . LYS A 1 68 ? 6.832 -5.730 -15.568 1.00 61.31 68 LYS A CA 1
ATOM 539 C C . LYS A 1 68 ? 5.797 -4.658 -15.901 1.00 61.31 68 LYS A C 1
ATOM 541 O O . LYS A 1 68 ? 5.814 -4.171 -17.031 1.00 61.31 68 LYS A O 1
ATOM 546 N N . LYS A 1 69 ? 4.902 -4.269 -14.985 1.00 71.94 69 LYS A N 1
ATOM 547 C CA . LYS A 1 69 ? 3.823 -3.320 -15.306 1.00 71.94 69 LYS A CA 1
ATOM 548 C C . LYS A 1 69 ? 3.460 -2.452 -14.104 1.00 71.94 69 LYS A C 1
ATOM 550 O O . LYS A 1 69 ? 3.499 -2.912 -12.973 1.00 71.94 69 LYS A O 1
ATOM 555 N N . GLN A 1 70 ? 3.110 -1.190 -14.353 1.00 79.19 70 GLN A N 1
ATOM 556 C CA . GLN A 1 70 ? 2.435 -0.368 -13.348 1.00 79.19 70 GLN A CA 1
ATOM 557 C C . GLN A 1 70 ? 0.968 -0.794 -13.271 1.00 79.19 70 GLN A C 1
ATOM 559 O O . GLN A 1 70 ? 0.330 -1.019 -14.303 1.00 79.19 70 GLN A O 1
ATOM 564 N N . PHE A 1 71 ? 0.441 -0.910 -12.063 1.00 84.75 71 PHE A N 1
ATOM 565 C CA . PHE A 1 71 ? -0.937 -1.314 -11.804 1.00 84.75 71 PHE A CA 1
ATOM 566 C C . PHE A 1 71 ? -1.486 -0.539 -10.608 1.00 84.75 71 PHE A C 1
ATOM 568 O O . PHE A 1 71 ? -0.727 0.037 -9.836 1.00 84.75 71 PHE A O 1
ATOM 575 N N . GLU A 1 72 ? -2.804 -0.499 -10.457 1.00 86.00 72 GLU A N 1
ATOM 576 C CA . GLU A 1 72 ? -3.465 0.278 -9.404 1.00 86.00 72 GLU A CA 1
ATOM 577 C C . GLU A 1 72 ? -4.375 -0.638 -8.580 1.00 86.00 72 GLU A C 1
ATOM 579 O O . GLU A 1 72 ? -5.578 -0.701 -8.837 1.00 86.00 72 GLU A O 1
ATOM 584 N N . PRO A 1 73 ? -3.813 -1.412 -7.633 1.00 88.75 73 PRO A N 1
ATOM 585 C CA . PRO A 1 73 ? -4.608 -2.272 -6.774 1.00 88.75 73 PRO A CA 1
ATOM 586 C C . PRO A 1 73 ? -5.383 -1.438 -5.749 1.00 88.75 73 PRO A C 1
ATOM 588 O O . PRO A 1 73 ?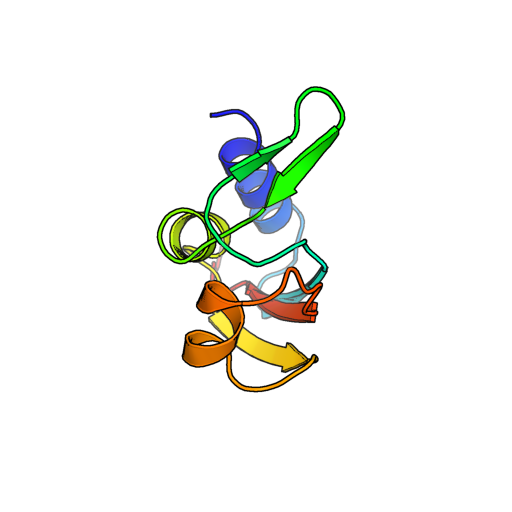 -4.988 -0.326 -5.383 1.00 88.75 73 PRO A O 1
ATOM 591 N N . ILE A 1 74 ? -6.468 -2.015 -5.241 1.00 90.69 74 ILE A N 1
ATOM 592 C CA . ILE A 1 74 ? -7.235 -1.479 -4.122 1.00 90.69 74 ILE A CA 1
ATOM 593 C C . ILE A 1 74 ? -6.891 -2.306 -2.887 1.00 90.69 74 ILE A C 1
ATOM 595 O O . ILE A 1 74 ? -7.239 -3.481 -2.802 1.00 90.69 74 ILE A O 1
ATOM 599 N N . PHE A 1 75 ? -6.227 -1.682 -1.919 1.00 90.88 75 PHE A N 1
ATOM 600 C CA . PHE A 1 75 ? -5.976 -2.278 -0.613 1.00 90.88 75 PHE A CA 1
ATOM 601 C C . PHE A 1 75 ? -7.173 -2.038 0.301 1.00 90.88 75 PHE A C 1
ATOM 603 O O . PHE A 1 75 ? -7.591 -0.893 0.494 1.00 90.88 75 PHE A O 1
ATOM 610 N N . ILE A 1 76 ? -7.684 -3.107 0.901 1.00 93.12 76 ILE A N 1
ATOM 611 C CA . ILE A 1 76 ? -8.643 -3.032 1.998 1.00 93.12 76 ILE A CA 1
ATOM 612 C C . ILE A 1 76 ? -7.842 -3.116 3.293 1.00 93.12 76 ILE A C 1
ATOM 614 O O . ILE A 1 76 ? -7.291 -4.161 3.639 1.00 93.12 76 ILE A O 1
ATOM 618 N N . LEU A 1 77 ? -7.739 -1.989 3.989 1.00 92.56 77 LEU A N 1
ATOM 619 C CA . LEU A 1 77 ? -6.945 -1.838 5.202 1.00 92.56 77 LEU A CA 1
ATOM 620 C C . LEU A 1 77 ? -7.867 -1.666 6.405 1.00 92.56 77 LEU A C 1
ATOM 622 O O . LEU A 1 77 ? -8.822 -0.895 6.344 1.00 92.56 77 LEU A O 1
ATOM 626 N N . LYS A 1 78 ? -7.566 -2.329 7.517 1.00 92.12 78 LYS A N 1
ATOM 627 C CA . LYS A 1 78 ? -8.300 -2.176 8.773 1.00 92.12 78 LYS A CA 1
ATOM 628 C C . LYS A 1 78 ? -7.436 -1.491 9.825 1.00 92.12 78 LYS A C 1
ATOM 630 O O . LYS A 1 78 ? -6.255 -1.808 9.989 1.00 92.12 78 LYS A O 1
ATOM 635 N N . ASN A 1 79 ? -8.031 -0.518 10.515 1.00 89.38 79 ASN A N 1
ATOM 636 C CA . ASN A 1 79 ? -7.392 0.177 11.623 1.00 89.38 79 ASN A CA 1
ATOM 637 C C . ASN A 1 79 ? -7.340 -0.742 12.851 1.00 89.38 79 ASN A C 1
ATOM 639 O O . ASN A 1 79 ? -8.380 -1.062 13.428 1.00 89.38 79 ASN A O 1
ATOM 643 N N . ILE A 1 80 ? -6.128 -1.131 13.241 1.00 85.12 80 ILE A N 1
ATOM 644 C CA . ILE A 1 80 ? -5.851 -1.992 14.402 1.00 85.12 80 ILE A CA 1
ATOM 645 C C . ILE A 1 80 ? -5.473 -1.205 15.662 1.00 85.12 80 ILE A C 1
ATOM 647 O O . ILE A 1 80 ? -5.118 -1.799 16.675 1.00 85.12 80 ILE A O 1
ATOM 651 N N . HIS A 1 81 ? -5.502 0.128 15.605 1.00 79.50 81 HIS A N 1
ATOM 652 C CA . HIS A 1 81 ? -5.210 0.962 16.761 1.00 79.50 81 HIS A CA 1
ATOM 653 C C . HIS A 1 81 ? -6.471 1.169 17.606 1.00 79.50 81 HIS A C 1
ATOM 655 O O . HIS A 1 81 ? -7.471 1.719 17.140 1.00 79.50 81 HIS A O 1
ATOM 661 N N . GLU A 1 82 ? -6.398 0.738 18.861 1.00 65.12 82 GLU A N 1
ATOM 662 C CA . GLU A 1 82 ? -7.314 1.133 19.927 1.00 65.12 82 GLU A CA 1
ATOM 663 C C . GLU A 1 82 ? -6.750 2.427 20.537 1.00 65.12 82 GLU A C 1
ATOM 665 O O . GLU A 1 82 ? -5.561 2.483 20.858 1.00 65.12 82 GLU A O 1
ATOM 670 N N . PHE A 1 83 ? -7.552 3.496 20.569 1.00 58.84 83 PHE A N 1
ATOM 671 C CA . PHE A 1 83 ? -7.148 4.780 21.157 1.00 58.84 83 PHE A CA 1
ATOM 672 C C . PHE A 1 83 ? -7.121 4.711 22.681 1.00 58.84 83 PHE A C 1
ATOM 6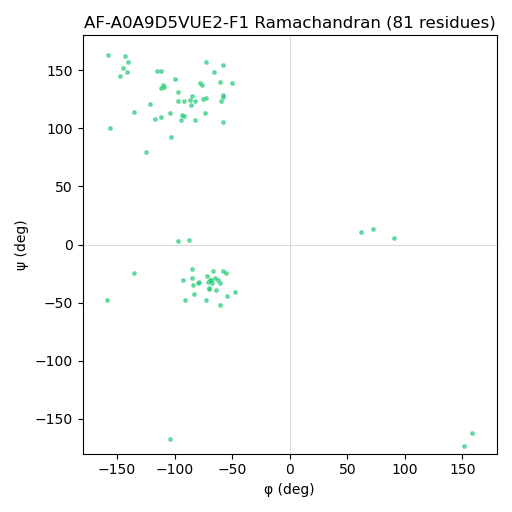74 O O . PHE A 1 83 ? -8.047 4.084 23.243 1.00 58.84 83 PHE A O 1
#

Secondary structure (DSSP, 8-state):
-HHHHHHHHHHHHSPTT-EEEEE--BSSSEE-TTS-EEB-TTHHHHHSTTEEEEEEESSS-HHHHTTT--B--EEEEEE----